Protein AF-W9T458-F1 (afdb_monomer)

pLDDT: mean 82.18, std 17.06, range [30.73, 96.44]

Radius of gyration: 16.03 Å; Cα contacts (8 Å, |Δi|>4): 226; chains: 1; bounding box: 47×37×35 Å

Nearest PDB structures (foldseek):
  3ig2-assembly2_D  TM=2.953E-01  e=2.448E+00  Bacteroides fragilis

Solvent-accessible surface area (backbone atoms only — not comparable to full-atom values): 8098 Å² total; per-residue (Å²): 132,57,70,65,61,50,48,52,53,62,70,66,56,74,60,49,71,66,36,63,77,40,82,48,81,82,14,37,38,29,28,26,44,33,64,46,98,87,65,48,54,29,37,40,39,39,33,38,43,31,50,46,70,46,92,94,34,76,89,44,44,54,43,61,60,56,51,49,54,48,51,56,48,37,49,75,72,71,42,86,64,67,53,79,74,48,74,46,72,50,71,57,96,88,36,44,38,33,40,37,31,24,45,51,66,79,97,62,66,53,54,67,61,38,56,76,66,56,51,68,81,72,50,55,106,79,56,79,74,56,88,67,82,78,72,83,132

Sequence (137 aa):
MSREKELERWLAVPGEWVEPPNERRGGLSGVQRIYGHDGQLLYRKQQTGHVYRSLSRPLGYPTVMREQDALMHCRRLGVPVPALVFAGCRKREGVWQAVLLTEGLEGFESLEDCYRRKAEQCWGRYCICRLFAKSAG

Foldseek 3Di:
DDLVVVVVVVVPFDFDWLFPFDDDPNWTWGWTFGADPVRFTKIKIKIKQAWDDDPVRNVTDHVVVVVVVVQVVCVVVVNDDFDWPDWDWDQDPNMIIIITMGGDCVVADDPVVCVVVVVVVVDDPRDPRYDDDDRDD

Structure (mmCIF, N/CA/C/O backbone):
data_AF-W9T458-F1
#
_entry.id   AF-W9T458-F1
#
loop_
_atom_site.group_PDB
_atom_site.id
_atom_site.type_symbol
_atom_site.label_atom_id
_atom_site.label_alt_id
_atom_site.label_comp_id
_atom_site.label_asym_id
_atom_site.label_entity_id
_atom_site.label_seq_id
_atom_site.pdbx_PDB_ins_code
_atom_site.Cartn_x
_atom_site.Cartn_y
_atom_site.Cartn_z
_atom_site.occupancy
_atom_site.B_iso_or_equiv
_atom_site.auth_seq_id
_atom_site.auth_comp_id
_atom_site.auth_asym_id
_atom_site.auth_atom_id
_atom_site.pdbx_PDB_model_num
ATOM 1 N N . MET A 1 1 ? -21.674 1.476 -4.938 1.00 61.31 1 MET A N 1
ATOM 2 C CA . MET A 1 1 ? -21.210 1.171 -3.560 1.00 61.31 1 MET A CA 1
ATOM 3 C C . MET A 1 1 ? -20.385 2.343 -3.047 1.00 61.31 1 MET A C 1
ATOM 5 O O . MET A 1 1 ? -19.792 3.022 -3.872 1.00 61.31 1 MET A O 1
ATOM 9 N N . SER A 1 2 ? -20.350 2.622 -1.738 1.00 89.44 2 SER A N 1
ATOM 10 C CA . SER A 1 2 ? -19.468 3.677 -1.215 1.00 89.44 2 SER A CA 1
ATOM 11 C C . SER A 1 2 ? -18.006 3.216 -1.230 1.00 89.44 2 SER A C 1
ATOM 13 O O . SER A 1 2 ? -17.723 2.036 -1.021 1.00 89.44 2 SER A O 1
ATOM 15 N N . ARG A 1 3 ? -17.078 4.159 -1.429 1.00 89.06 3 ARG A N 1
ATOM 16 C CA . ARG A 1 3 ? -15.626 3.903 -1.435 1.00 89.06 3 ARG A CA 1
ATOM 17 C C . ARG A 1 3 ? -15.130 3.268 -0.130 1.00 89.06 3 ARG A C 1
ATOM 19 O O . ARG A 1 3 ? -14.174 2.503 -0.126 1.00 89.06 3 ARG A O 1
ATOM 26 N N . GLU A 1 4 ? -15.810 3.558 0.976 1.00 89.56 4 GLU A N 1
ATOM 27 C CA . GLU 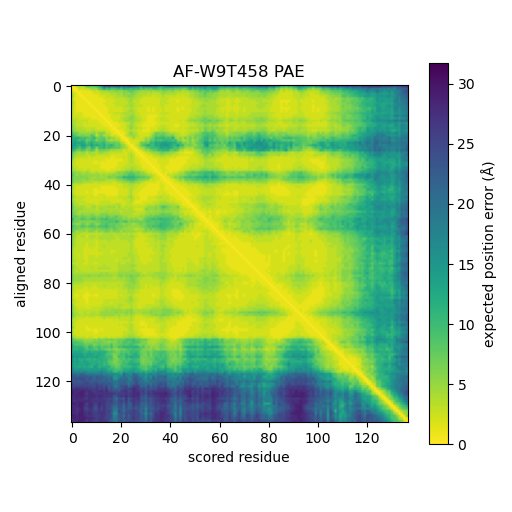A 1 4 ? -15.527 2.968 2.283 1.00 89.56 4 GLU A CA 1
ATOM 28 C C . GLU A 1 4 ? -15.925 1.487 2.373 1.00 89.56 4 GLU A C 1
ATOM 30 O O . GLU A 1 4 ? -15.142 0.687 2.881 1.00 89.56 4 GLU A O 1
ATOM 35 N N . LYS A 1 5 ? -17.086 1.103 1.818 1.00 92.56 5 LYS A N 1
ATOM 36 C CA . LYS A 1 5 ? -17.501 -0.309 1.723 1.00 92.56 5 LYS A CA 1
ATOM 37 C C . LYS A 1 5 ? -16.562 -1.109 0.822 1.00 92.56 5 LYS A C 1
ATOM 39 O O . LYS A 1 5 ? -16.305 -2.278 1.078 1.00 92.56 5 LYS A O 1
ATOM 44 N N . GLU A 1 6 ? -16.057 -0.492 -0.240 1.00 93.75 6 GLU A N 1
ATOM 45 C CA . GLU A 1 6 ? -15.074 -1.120 -1.123 1.00 93.75 6 GLU A CA 1
ATOM 46 C C . GLU A 1 6 ? -13.719 -1.313 -0.427 1.00 93.75 6 GLU A C 1
ATOM 48 O O . GLU A 1 6 ? -13.159 -2.404 -0.474 1.00 93.75 6 GLU A O 1
ATOM 53 N N . LEU A 1 7 ? -13.239 -0.303 0.308 1.00 94.94 7 LEU A N 1
ATOM 54 C CA . LEU A 1 7 ? -12.045 -0.423 1.149 1.00 94.94 7 LEU A CA 1
ATOM 55 C C . LEU A 1 7 ? -12.185 -1.545 2.184 1.00 94.94 7 LEU A C 1
ATOM 57 O O . LEU A 1 7 ? -11.241 -2.299 2.405 1.00 94.94 7 LEU A O 1
ATOM 61 N N . GLU A 1 8 ? -13.354 -1.661 2.814 1.00 94.62 8 GLU A N 1
ATOM 62 C CA . GLU A 1 8 ? -13.633 -2.728 3.774 1.00 94.62 8 GLU A CA 1
ATOM 63 C C . GLU A 1 8 ? -13.546 -4.113 3.136 1.00 94.62 8 GLU A C 1
ATOM 65 O O . GLU A 1 8 ? -12.869 -4.988 3.673 1.00 94.62 8 GLU A O 1
ATOM 70 N N . ARG A 1 9 ? -14.161 -4.291 1.960 1.00 94.69 9 ARG A N 1
ATOM 71 C CA . ARG A 1 9 ? -14.065 -5.540 1.196 1.00 94.69 9 ARG A CA 1
ATOM 72 C C . ARG A 1 9 ? -12.620 -5.877 0.872 1.00 94.69 9 ARG A C 1
ATOM 74 O O . ARG A 1 9 ? -12.198 -6.998 1.127 1.00 94.69 9 ARG A O 1
ATOM 81 N N . TRP A 1 10 ? -11.851 -4.907 0.380 1.00 95.19 10 TRP A N 1
ATOM 82 C CA . TRP A 1 10 ? -10.451 -5.132 0.041 1.00 95.19 10 TRP A CA 1
ATOM 83 C C . TRP A 1 10 ? -9.589 -5.486 1.242 1.00 95.19 10 TRP A C 1
ATOM 85 O O . TRP A 1 10 ? -8.680 -6.288 1.078 1.00 95.19 10 TRP A O 1
ATOM 95 N N . LEU A 1 11 ? -9.857 -4.936 2.429 1.00 93.94 11 LEU A N 1
ATOM 96 C CA . LEU A 1 11 ? -9.167 -5.323 3.665 1.00 93.94 11 LEU A CA 1
ATOM 97 C C . LEU A 1 11 ? -9.531 -6.738 4.135 1.00 93.94 11 LEU A C 1
ATOM 99 O O . LEU A 1 11 ? -8.706 -7.384 4.773 1.00 93.94 11 LEU A O 1
ATOM 103 N N . ALA A 1 12 ? -10.740 -7.211 3.828 1.00 94.69 12 ALA A N 1
ATOM 104 C CA . ALA A 1 12 ? -11.219 -8.530 4.233 1.00 94.69 12 ALA A CA 1
ATOM 105 C C . ALA A 1 12 ? -10.691 -9.679 3.354 1.00 94.69 12 ALA A C 1
ATOM 107 O O . ALA A 1 12 ? -10.752 -10.833 3.773 1.00 94.69 12 ALA A O 1
ATOM 108 N N . VAL A 1 13 ? -10.170 -9.390 2.154 1.00 94.81 13 VAL A N 1
ATOM 109 C CA . VAL A 1 13 ? -9.583 -10.419 1.279 1.00 94.81 13 VAL A CA 1
ATOM 110 C C . VAL A 1 13 ? -8.364 -11.051 1.974 1.00 94.81 13 VAL A C 1
ATOM 112 O O . VAL A 1 13 ? -7.464 -10.316 2.390 1.00 94.81 13 VAL A O 1
ATOM 115 N N . PRO A 1 14 ? -8.295 -12.383 2.131 1.00 94.06 14 PRO A N 1
ATOM 116 C CA . PRO A 1 14 ? -7.119 -13.031 2.699 1.00 94.06 14 PRO A CA 1
ATOM 117 C C . PRO A 1 14 ? -5.923 -12.921 1.748 1.00 94.06 14 PRO A C 1
ATOM 119 O O . PRO A 1 14 ? -6.075 -12.864 0.528 1.00 94.06 14 PRO A O 1
ATOM 122 N N . GLY A 1 15 ? -4.721 -12.901 2.315 1.00 94.31 15 GLY A N 1
ATOM 123 C CA . GLY A 1 15 ? -3.491 -12.712 1.562 1.00 94.31 15 GLY A CA 1
ATOM 124 C C . GLY A 1 15 ? -2.276 -13.280 2.262 1.00 94.31 15 GLY A C 1
ATOM 125 O O . GLY A 1 15 ? -2.264 -13.449 3.482 1.00 94.31 15 GLY A O 1
ATOM 126 N N . GLU A 1 16 ? -1.240 -13.527 1.475 1.00 94.56 16 GLU A N 1
ATOM 127 C CA . GLU A 1 16 ? 0.074 -13.926 1.960 1.00 94.56 16 GLU A CA 1
ATOM 128 C C . GLU A 1 16 ? 0.941 -12.690 2.176 1.00 94.56 16 GLU A C 1
ATOM 130 O O . GLU A 1 16 ? 1.006 -11.807 1.320 1.00 94.56 16 GLU A O 1
ATOM 135 N N . TRP A 1 17 ? 1.617 -12.609 3.318 1.00 91.44 17 TRP A N 1
ATOM 136 C CA . TRP A 1 17 ? 2.535 -11.511 3.597 1.00 91.44 17 TRP A CA 1
ATOM 137 C C . TRP A 1 17 ? 3.806 -11.649 2.762 1.00 91.44 17 TRP A C 1
ATOM 139 O O . TRP A 1 17 ? 4.572 -12.585 2.951 1.00 91.44 17 TRP A O 1
ATOM 149 N N . VAL A 1 18 ? 4.043 -10.679 1.880 1.00 90.25 18 VAL A N 1
ATOM 150 C CA . VAL A 1 18 ? 5.320 -10.529 1.157 1.00 90.25 18 VAL A CA 1
ATOM 151 C C . VAL A 1 18 ? 6.221 -9.494 1.829 1.00 90.25 18 VAL A C 1
ATOM 153 O O . VAL A 1 18 ? 7.443 -9.596 1.774 1.00 90.25 18 VAL A O 1
ATOM 156 N N . GLU A 1 19 ? 5.606 -8.528 2.516 1.00 86.25 19 GLU A N 1
ATOM 157 C CA . GLU A 1 19 ? 6.248 -7.639 3.479 1.00 86.25 19 GLU A CA 1
ATOM 158 C C . GLU A 1 19 ? 5.377 -7.650 4.747 1.00 86.25 19 GLU A C 1
ATOM 160 O O . GLU A 1 19 ? 4.264 -7.107 4.719 1.00 86.25 19 GLU A O 1
ATOM 165 N N . PRO A 1 20 ? 5.810 -8.300 5.843 1.00 83.62 20 PRO A N 1
ATOM 166 C CA . PRO A 1 20 ? 5.005 -8.399 7.056 1.00 83.62 20 PRO A CA 1
ATOM 167 C C . PRO A 1 20 ? 4.726 -7.012 7.657 1.00 83.62 20 PRO A C 1
ATOM 169 O O . PRO A 1 20 ? 5.488 -6.071 7.409 1.00 83.62 20 PRO A O 1
ATOM 172 N N . PRO A 1 21 ? 3.658 -6.858 8.466 1.00 86.19 21 PRO A N 1
ATOM 173 C CA . PRO A 1 21 ? 3.365 -5.604 9.141 1.00 86.19 21 PRO A CA 1
ATOM 174 C C . PRO A 1 21 ? 4.567 -5.134 9.952 1.00 86.19 21 PRO A C 1
ATOM 176 O O . PRO A 1 21 ? 4.988 -5.785 10.904 1.00 86.19 21 PRO A O 1
ATOM 179 N N . ASN A 1 22 ? 5.103 -3.988 9.567 1.00 84.31 22 ASN A N 1
ATOM 180 C CA . ASN A 1 22 ? 6.207 -3.343 10.239 1.00 84.31 22 ASN A CA 1
ATOM 181 C C . ASN A 1 22 ? 5.698 -2.097 10.955 1.00 84.31 22 ASN A C 1
ATOM 183 O O . ASN A 1 22 ? 4.971 -1.285 10.367 1.00 84.31 22 ASN A O 1
ATOM 187 N N . GLU A 1 23 ? 6.085 -1.943 12.216 1.00 82.50 23 GLU A N 1
ATOM 188 C CA . GLU A 1 23 ? 5.757 -0.761 12.995 1.00 82.50 23 GLU A CA 1
ATOM 189 C C . GLU A 1 23 ? 6.792 0.329 12.730 1.00 82.50 23 GLU A C 1
ATOM 191 O O . GLU A 1 23 ? 7.968 0.225 13.082 1.00 82.50 23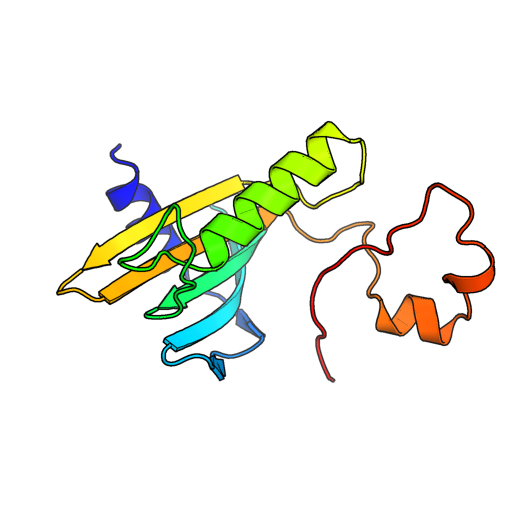 GLU A O 1
ATOM 196 N N . ARG A 1 24 ? 6.362 1.395 12.058 1.00 72.62 24 ARG A N 1
ATOM 197 C CA . ARG A 1 24 ? 7.201 2.556 11.751 1.00 72.62 24 ARG A CA 1
ATOM 198 C C . ARG A 1 24 ? 6.357 3.817 11.821 1.00 72.62 24 ARG A C 1
ATOM 200 O O . ARG A 1 24 ? 5.167 3.798 11.537 1.00 72.62 24 ARG A O 1
ATOM 207 N N . ARG A 1 25 ? 6.971 4.946 12.190 1.00 67.50 25 ARG A N 1
ATOM 208 C CA . ARG A 1 25 ? 6.301 6.266 12.224 1.00 67.50 25 ARG A CA 1
ATOM 209 C C . ARG A 1 25 ? 4.985 6.287 13.034 1.00 67.50 25 ARG A C 1
ATOM 211 O O . ARG A 1 25 ? 4.085 7.055 12.707 1.00 67.50 25 ARG A O 1
ATOM 218 N N . GLY A 1 26 ? 4.875 5.451 14.072 1.00 74.19 26 GLY A N 1
ATOM 219 C CA . GLY A 1 26 ? 3.695 5.364 14.943 1.00 74.19 26 GLY A CA 1
ATOM 220 C C . GLY A 1 26 ? 2.497 4.616 14.344 1.00 74.19 26 GLY A C 1
ATOM 221 O O . GLY A 1 26 ? 1.375 4.805 14.806 1.00 74.19 26 GLY A O 1
ATOM 222 N N . GLY A 1 27 ? 2.708 3.800 13.307 1.00 85.25 27 GLY A N 1
ATOM 223 C CA . GLY A 1 27 ? 1.665 2.965 12.720 1.00 85.25 27 GLY A CA 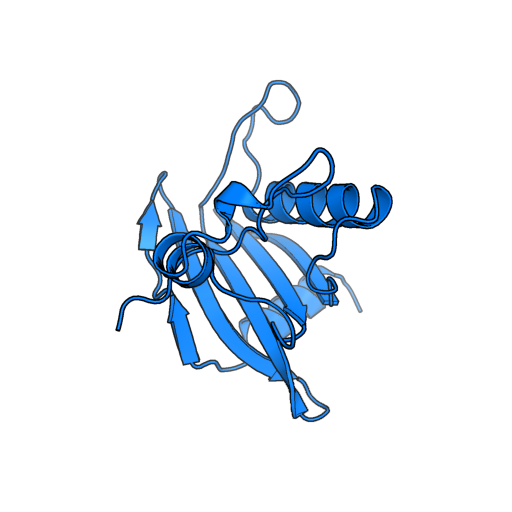1
ATOM 224 C C . GLY A 1 27 ? 2.207 1.692 12.078 1.00 85.25 27 GLY A C 1
ATOM 225 O O . GLY A 1 27 ? 3.413 1.497 11.946 1.00 85.25 27 GLY A O 1
ATOM 226 N N . LEU A 1 28 ? 1.288 0.837 11.645 1.00 89.88 28 LEU A N 1
ATOM 227 C CA . LEU A 1 28 ? 1.578 -0.415 10.957 1.00 89.88 28 LEU A CA 1
ATOM 228 C C . LEU A 1 28 ? 1.513 -0.205 9.446 1.00 89.88 28 LEU A C 1
ATOM 230 O O . LEU A 1 28 ? 0.580 0.427 8.942 1.00 89.88 28 LEU A O 1
ATOM 234 N N . SER A 1 29 ? 2.475 -0.770 8.723 1.00 90.62 29 SER A N 1
ATOM 235 C CA . SER A 1 29 ? 2.477 -0.858 7.262 1.00 90.62 29 SER A CA 1
ATOM 236 C C . SER A 1 29 ? 2.933 -2.246 6.842 1.00 90.62 29 SER A C 1
ATOM 238 O O . SER A 1 29 ? 3.930 -2.730 7.357 1.00 90.62 29 SER A O 1
ATOM 240 N N . GLY A 1 30 ? 2.253 -2.862 5.882 1.00 91.44 30 GLY A N 1
ATOM 241 C CA . GLY A 1 30 ? 2.688 -4.130 5.297 1.00 91.44 30 GLY A CA 1
ATOM 242 C C . GLY A 1 30 ? 2.098 -4.336 3.909 1.00 91.44 30 GLY A C 1
ATOM 243 O O . GLY A 1 30 ? 1.197 -3.596 3.495 1.00 91.44 30 GLY A O 1
ATOM 244 N N . VAL A 1 31 ? 2.606 -5.339 3.200 1.00 94.00 31 VAL A N 1
ATOM 245 C CA . VAL A 1 31 ? 2.171 -5.700 1.849 1.00 94.00 31 VAL A CA 1
ATOM 246 C C . VAL A 1 31 ? 1.778 -7.169 1.818 1.00 94.00 31 VAL A C 1
ATOM 248 O O . VAL A 1 31 ? 2.551 -8.049 2.205 1.00 94.00 31 VAL A O 1
ATOM 251 N N . GLN A 1 32 ? 0.573 -7.426 1.319 1.00 94.50 32 GLN A N 1
ATOM 252 C CA . GLN A 1 32 ? 0.098 -8.768 1.032 1.00 94.50 32 GLN A CA 1
ATOM 253 C C . GLN A 1 32 ? -0.032 -9.010 -0.464 1.00 94.50 32 GLN A C 1
ATOM 255 O O . GLN A 1 32 ? -0.469 -8.138 -1.215 1.00 94.50 32 GLN A O 1
ATOM 260 N N . ARG A 1 33 ? 0.288 -10.234 -0.865 1.00 94.94 33 ARG A N 1
ATOM 261 C CA . ARG A 1 33 ? -0.121 -10.824 -2.129 1.00 94.94 33 ARG A CA 1
ATOM 262 C C . ARG A 1 33 ? -1.531 -11.385 -1.967 1.00 94.94 33 ARG A C 1
ATOM 264 O O . ARG A 1 33 ? -1.758 -12.224 -1.095 1.00 94.94 33 ARG A O 1
ATOM 271 N N . ILE A 1 34 ? -2.465 -10.920 -2.790 1.00 95.75 34 ILE A N 1
ATOM 272 C CA . ILE A 1 34 ? -3.860 -11.379 -2.802 1.00 95.75 34 ILE A CA 1
ATOM 273 C C . ILE A 1 34 ? -4.274 -11.765 -4.222 1.00 95.75 34 ILE A C 1
ATOM 275 O O . ILE A 1 34 ? -3.627 -11.369 -5.193 1.00 95.75 34 ILE A O 1
ATOM 279 N N . TYR A 1 35 ? -5.381 -12.493 -4.332 1.00 94.56 35 TYR A N 1
ATOM 280 C CA . TYR A 1 35 ? -6.026 -12.782 -5.609 1.00 94.56 35 TYR A CA 1
ATOM 281 C C . TYR A 1 35 ? -7.379 -12.071 -5.679 1.00 94.56 35 TYR A C 1
ATOM 283 O O . TYR A 1 35 ? -8.163 -12.118 -4.727 1.00 94.56 35 TYR A O 1
ATOM 291 N N . GLY A 1 36 ? -7.625 -11.376 -6.789 1.00 88.94 36 GLY A N 1
ATOM 292 C CA . GLY A 1 36 ? -8.910 -10.766 -7.114 1.00 88.94 36 GLY A CA 1
ATOM 293 C C . GLY A 1 36 ? -9.998 -11.811 -7.374 1.00 88.94 36 GLY A C 1
ATOM 294 O O . GLY A 1 36 ? -9.735 -13.011 -7.455 1.00 88.94 36 GLY A O 1
ATOM 295 N N . HIS A 1 37 ? -11.244 -11.355 -7.522 1.00 82.88 37 HIS A N 1
ATOM 296 C CA . HIS A 1 37 ? -12.390 -12.240 -7.779 1.00 82.88 37 HIS A CA 1
ATOM 297 C C . HIS A 1 37 ? -12.285 -13.027 -9.096 1.00 82.88 37 HIS A C 1
ATOM 299 O O . HIS A 1 37 ? -12.874 -14.095 -9.218 1.00 82.88 37 HIS A O 1
ATOM 305 N N . ASP A 1 38 ? -11.547 -12.499 -10.064 1.00 87.12 38 ASP A N 1
ATOM 306 C CA . ASP A 1 38 ? -11.253 -13.078 -11.375 1.00 87.12 38 ASP A CA 1
ATOM 307 C C . ASP A 1 38 ? -9.949 -13.899 -11.398 1.00 87.12 38 ASP A C 1
ATOM 309 O O . ASP A 1 38 ? -9.531 -14.368 -12.454 1.00 87.12 38 ASP A O 1
ATOM 313 N N . GLY A 1 39 ? -9.295 -14.081 -10.246 1.00 88.12 39 GLY A N 1
ATOM 314 C CA . GLY A 1 39 ? -8.001 -14.755 -10.145 1.00 88.12 39 GLY A CA 1
ATOM 315 C C . GLY A 1 39 ? -6.803 -13.863 -10.483 1.00 88.12 39 GLY A C 1
ATOM 316 O O . GLY A 1 39 ? -5.675 -14.355 -10.496 1.00 88.12 39 GLY A O 1
ATOM 317 N N . GLN A 1 40 ? -7.007 -12.561 -10.713 1.00 91.88 40 GLN A N 1
ATOM 318 C CA . GLN A 1 40 ? -5.915 -11.616 -10.933 1.00 91.88 40 GLN A CA 1
ATOM 319 C C . GLN A 1 40 ? -4.981 -11.555 -9.716 1.00 91.88 40 GLN A C 1
ATOM 321 O O . GLN A 1 40 ? -5.426 -11.366 -8.583 1.00 91.88 40 GLN A O 1
ATOM 326 N N . LEU A 1 41 ? -3.671 -11.646 -9.954 1.00 93.81 41 LEU A N 1
ATOM 327 C CA . LEU A 1 41 ? -2.654 -11.405 -8.934 1.00 93.81 41 LEU A CA 1
ATOM 328 C C . LEU A 1 41 ? -2.568 -9.908 -8.605 1.00 93.81 41 LEU A C 1
ATOM 330 O O . LEU A 1 41 ? -2.288 -9.093 -9.486 1.00 93.81 41 LEU A O 1
ATOM 334 N N . LEU A 1 42 ? -2.741 -9.562 -7.328 1.00 95.38 42 LEU A N 1
ATOM 335 C CA . LEU A 1 42 ? -2.685 -8.189 -6.829 1.00 95.38 42 LEU A CA 1
ATOM 336 C C . LEU A 1 42 ? -1.739 -8.058 -5.632 1.00 95.38 42 LEU A C 1
ATOM 338 O O . LEU A 1 42 ? -1.611 -8.963 -4.802 1.00 95.38 42 LEU A O 1
ATOM 342 N N . TYR A 1 43 ? -1.146 -6.875 -5.494 1.00 95.25 43 TYR A N 1
ATOM 343 C CA . TYR A 1 43 ? -0.411 -6.476 -4.298 1.00 95.25 43 TYR A CA 1
ATOM 344 C C . TYR A 1 43 ? -1.219 -5.445 -3.518 1.00 95.25 43 TYR A C 1
ATOM 346 O O . TYR A 1 43 ? -1.500 -4.353 -4.011 1.00 95.25 43 TYR A O 1
ATOM 354 N N . ARG A 1 44 ? -1.579 -5.788 -2.279 1.00 95.75 44 ARG A N 1
ATOM 355 C CA . ARG A 1 44 ? -2.275 -4.906 -1.342 1.00 95.75 44 ARG A CA 1
ATOM 356 C C . ARG A 1 44 ? -1.296 -4.381 -0.309 1.00 95.75 44 ARG A C 1
ATOM 358 O O . ARG A 1 44 ? -0.951 -5.079 0.644 1.00 95.75 44 ARG A O 1
ATOM 365 N N . LYS A 1 45 ? -0.918 -3.114 -0.439 1.00 95.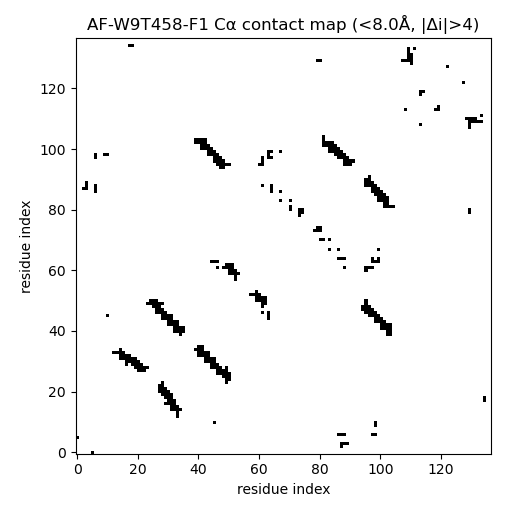25 45 LYS A N 1
ATOM 366 C CA . LYS A 1 45 ? -0.262 -2.380 0.641 1.00 95.25 45 LYS A CA 1
ATOM 367 C C . LYS A 1 45 ? -1.317 -1.808 1.573 1.00 95.25 45 LYS A C 1
ATOM 369 O O . LYS A 1 45 ? -2.197 -1.069 1.136 1.00 95.25 45 LYS A O 1
ATOM 374 N N . GLN A 1 46 ? -1.230 -2.142 2.853 1.00 94.31 46 GLN A N 1
ATOM 375 C CA . GLN A 1 46 ? -2.182 -1.706 3.871 1.00 94.31 46 GLN A CA 1
ATOM 376 C C . GLN A 1 46 ? -1.474 -0.998 5.019 1.00 94.31 46 GLN A C 1
ATOM 378 O O . GLN A 1 46 ? -0.386 -1.393 5.439 1.00 94.31 46 GLN A O 1
ATOM 383 N N . GLN A 1 47 ? -2.109 0.054 5.528 1.00 94.12 47 GLN A N 1
ATOM 384 C CA . GLN A 1 47 ? -1.579 0.891 6.595 1.00 94.12 47 GLN A CA 1
ATOM 385 C C . GLN A 1 47 ? -2.640 1.189 7.650 1.00 94.12 47 GLN A C 1
ATOM 387 O O . GLN A 1 47 ? -3.787 1.483 7.313 1.00 94.12 47 GLN A O 1
ATOM 392 N N . THR A 1 48 ? -2.239 1.166 8.922 1.00 94.00 48 THR A N 1
ATOM 393 C CA . THR A 1 48 ? -3.056 1.610 10.063 1.00 94.00 48 THR A CA 1
ATOM 394 C C . THR A 1 48 ? -2.243 2.571 10.920 1.00 94.00 48 THR A C 1
ATOM 396 O O . THR A 1 48 ? -1.115 2.261 11.284 1.00 94.00 48 THR A O 1
ATOM 399 N N . GLY A 1 49 ? -2.766 3.766 11.198 1.00 91.62 49 GLY A N 1
ATOM 400 C CA . GLY A 1 49 ? -2.076 4.801 11.984 1.00 91.62 49 GLY A CA 1
ATOM 401 C C . GLY A 1 49 ? -0.863 5.450 11.296 1.00 91.62 49 GLY A C 1
ATOM 402 O O . GLY A 1 49 ? -0.338 6.442 11.790 1.00 91.62 49 GLY A O 1
ATOM 403 N N . HIS A 1 50 ? -0.438 4.952 10.130 1.00 87.94 50 HIS A N 1
ATOM 404 C CA . HIS A 1 50 ? 0.780 5.394 9.450 1.00 87.94 50 HIS A CA 1
ATOM 405 C C . HIS A 1 50 ? 0.563 6.688 8.640 1.00 87.94 50 HIS A C 1
ATOM 407 O O . HIS A 1 50 ? 0.178 6.673 7.462 1.00 87.94 50 HIS A O 1
ATOM 413 N N . VAL A 1 51 ? 0.823 7.835 9.272 1.00 90.25 51 VAL A N 1
ATOM 414 C CA . VAL A 1 51 ? 0.543 9.168 8.714 1.00 90.25 51 VAL A CA 1
ATOM 415 C C . VAL A 1 51 ? 1.800 9.968 8.374 1.00 90.25 51 VAL A C 1
ATOM 417 O O . VAL A 1 51 ? 2.846 9.830 9.002 1.00 90.25 51 VAL A O 1
ATOM 420 N N . TYR A 1 52 ? 1.677 10.869 7.402 1.0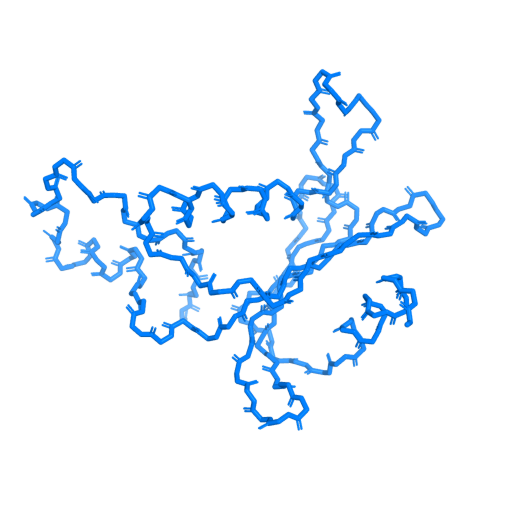0 87.00 52 TYR A N 1
ATOM 421 C CA . TYR A 1 52 ? 2.623 11.960 7.174 1.00 87.00 52 TYR A CA 1
ATOM 422 C C . TYR A 1 52 ? 1.943 13.303 7.450 1.00 87.00 52 TYR A C 1
ATOM 424 O O . TYR A 1 52 ? 0.719 13.410 7.361 1.00 87.00 52 TYR A O 1
ATOM 432 N N . ARG A 1 53 ? 2.733 14.337 7.756 1.00 88.56 53 ARG A N 1
ATOM 433 C CA . ARG A 1 53 ? 2.259 15.721 7.900 1.00 88.56 53 ARG A CA 1
ATOM 434 C C . ARG A 1 53 ? 2.910 16.606 6.842 1.00 88.56 53 ARG A C 1
ATOM 436 O O . ARG A 1 53 ? 4.065 16.400 6.474 1.00 88.56 53 ARG A O 1
ATOM 443 N N . SER A 1 54 ? 2.158 17.575 6.345 1.00 86.56 54 SER A N 1
ATOM 444 C CA . SER A 1 54 ? 2.624 18.630 5.439 1.00 86.56 54 SER A CA 1
ATOM 445 C C . SER A 1 54 ? 1.851 19.911 5.734 1.00 86.56 54 SER A C 1
ATOM 447 O O . SER A 1 54 ? 0.821 19.857 6.405 1.00 86.56 54 SER A O 1
ATOM 449 N N . LEU A 1 55 ? 2.292 21.054 5.202 1.00 89.50 55 LEU A N 1
ATOM 450 C CA . LEU A 1 55 ? 1.565 22.324 5.357 1.00 89.50 55 LEU A CA 1
ATOM 451 C C . LEU A 1 55 ? 0.110 22.225 4.869 1.00 89.50 55 LEU A C 1
ATOM 453 O O . LEU A 1 55 ? -0.798 22.735 5.510 1.00 89.50 55 LEU A O 1
ATOM 457 N N . SER A 1 56 ? -0.124 21.486 3.781 1.00 88.44 56 SER A N 1
ATOM 458 C CA . SER A 1 56 ? -1.465 21.207 3.252 1.00 88.44 56 SER A CA 1
ATOM 459 C C . SER A 1 56 ? -2.264 20.168 4.050 1.00 88.44 56 SER A C 1
ATOM 461 O O . SER A 1 56 ? -3.465 20.026 3.830 1.00 88.44 56 SER A O 1
ATOM 463 N N . ARG A 1 57 ? -1.623 19.409 4.949 1.00 86.19 57 ARG A N 1
ATOM 464 C CA . ARG A 1 57 ? -2.249 18.359 5.771 1.00 86.19 57 ARG A CA 1
ATOM 465 C C . ARG A 1 57 ? -1.713 18.395 7.213 1.00 86.19 57 ARG A C 1
ATOM 467 O O . ARG A 1 57 ? -1.038 17.452 7.644 1.00 86.19 57 ARG A O 1
ATOM 474 N N . PRO A 1 58 ? -2.008 19.463 7.976 1.00 87.69 58 PRO A N 1
ATOM 475 C CA . PRO A 1 58 ? -1.447 19.660 9.315 1.00 87.69 58 PRO A CA 1
ATOM 476 C C . PRO A 1 58 ? -1.935 18.608 10.323 1.00 87.69 58 PRO A C 1
ATOM 478 O O . PRO A 1 58 ? -1.187 18.203 11.209 1.00 87.69 58 PRO A O 1
ATOM 481 N N . LEU A 1 59 ? -3.155 18.089 10.135 1.00 87.69 59 LEU A N 1
ATOM 482 C CA . LEU A 1 59 ? -3.749 17.025 10.959 1.00 87.69 59 LEU A CA 1
ATOM 483 C C . LEU A 1 59 ? -3.290 15.607 10.572 1.00 87.69 59 LEU A C 1
ATOM 485 O O . LEU A 1 59 ? -3.757 14.621 11.143 1.00 87.69 59 LEU A O 1
ATOM 489 N N . GLY A 1 60 ? -2.371 15.500 9.612 1.00 89.81 60 GLY A N 1
ATOM 490 C CA . GLY A 1 60 ? -1.841 14.240 9.117 1.00 89.81 60 GLY A CA 1
ATOM 491 C C . GLY A 1 60 ? -2.768 13.505 8.147 1.00 89.81 60 GLY A C 1
ATOM 492 O O . GLY A 1 60 ? -3.991 13.650 8.165 1.00 89.81 60 GLY A O 1
ATOM 493 N N . TYR A 1 61 ? -2.164 12.701 7.279 1.00 91.19 61 TYR A N 1
ATOM 494 C CA . TYR A 1 61 ? -2.870 11.910 6.272 1.00 91.19 61 TYR A CA 1
ATOM 495 C C . TYR A 1 61 ? -2.113 10.615 5.971 1.00 91.19 61 TYR A C 1
ATOM 497 O O . TYR A 1 61 ? -0.896 10.582 6.179 1.00 91.19 61 TYR A O 1
ATOM 505 N N . PRO A 1 62 ? -2.776 9.541 5.505 1.00 91.38 62 PRO A N 1
ATOM 506 C CA . PRO A 1 62 ? -2.113 8.260 5.303 1.00 91.38 62 PRO A CA 1
ATOM 507 C C . PRO A 1 62 ? -0.995 8.354 4.267 1.00 91.38 62 PRO A C 1
ATOM 509 O O . PRO A 1 62 ? -1.165 8.947 3.200 1.00 91.38 62 PRO A O 1
ATOM 512 N N . THR A 1 63 ? 0.145 7.733 4.567 1.00 88.31 63 THR A N 1
ATOM 513 C CA . THR A 1 63 ? 1.316 7.763 3.670 1.00 88.31 63 THR A CA 1
ATOM 514 C C . THR A 1 63 ? 1.032 7.049 2.350 1.00 88.31 63 THR A C 1
ATOM 516 O O . THR A 1 63 ? 1.424 7.545 1.299 1.00 88.31 63 THR A O 1
ATOM 519 N N . VAL A 1 64 ? 0.247 5.971 2.385 1.00 90.31 64 VAL A N 1
ATOM 520 C CA . VAL A 1 64 ? -0.265 5.264 1.201 1.00 90.31 64 VAL A CA 1
ATOM 521 C C . VAL A 1 64 ? -0.923 6.196 0.173 1.00 90.31 64 VAL A C 1
ATOM 523 O O . VAL A 1 64 ? -0.751 5.999 -1.026 1.00 90.31 64 VAL A O 1
ATOM 526 N N . MET A 1 65 ? -1.614 7.257 0.595 1.00 92.69 65 MET A N 1
ATOM 527 C CA . MET A 1 65 ? -2.246 8.178 -0.357 1.00 92.69 65 MET A CA 1
ATOM 528 C C . MET A 1 65 ? -1.222 9.050 -1.093 1.00 92.69 65 MET A C 1
ATOM 530 O O . MET A 1 65 ? -1.422 9.407 -2.248 1.00 92.69 65 MET A O 1
ATOM 534 N N . ARG A 1 66 ? -0.083 9.345 -0.460 1.00 90.25 66 ARG A N 1
ATOM 535 C CA . ARG A 1 66 ? 1.041 10.001 -1.138 1.00 90.25 66 ARG A CA 1
ATOM 536 C C . ARG A 1 66 ? 1.712 9.058 -2.141 1.00 90.25 66 ARG A C 1
ATOM 538 O O . ARG A 1 66 ? 2.176 9.512 -3.183 1.00 90.25 66 ARG A O 1
ATOM 545 N N . GLU A 1 67 ? 1.767 7.762 -1.840 1.00 90.69 67 GLU A N 1
ATOM 546 C CA . GLU A 1 67 ? 2.261 6.749 -2.783 1.00 90.69 67 GLU A CA 1
ATOM 547 C C . GLU A 1 67 ? 1.334 6.626 -3.998 1.00 90.69 67 GLU A C 1
ATOM 549 O O . GLU A 1 67 ? 1.817 6.584 -5.127 1.00 90.69 67 GLU A O 1
ATOM 554 N N . GLN A 1 68 ? 0.013 6.678 -3.793 1.00 93.56 68 GLN A N 1
ATOM 555 C CA . GLN A 1 68 ? -0.953 6.766 -4.889 1.00 93.56 68 GLN A CA 1
ATOM 556 C C . GLN A 1 68 ? -0.665 7.974 -5.796 1.00 93.56 68 GLN A C 1
ATOM 558 O O . GLN A 1 68 ? -0.577 7.821 -7.015 1.00 93.56 68 GLN A O 1
ATOM 563 N N . ASP A 1 69 ? -0.497 9.166 -5.214 1.00 91.69 69 ASP A N 1
ATOM 564 C CA . ASP A 1 69 ? -0.208 10.388 -5.973 1.00 91.69 69 ASP A CA 1
ATOM 565 C C . ASP A 1 69 ? 1.089 10.252 -6.789 1.00 91.69 69 ASP A C 1
ATOM 567 O O . ASP A 1 69 ? 1.138 10.663 -7.954 1.00 91.69 69 ASP A O 1
ATOM 571 N N . ALA A 1 70 ? 2.118 9.627 -6.206 1.00 89.94 70 ALA A N 1
ATOM 572 C CA . ALA A 1 70 ? 3.384 9.346 -6.876 1.00 89.94 70 ALA A CA 1
ATOM 573 C C . ALA A 1 70 ? 3.207 8.383 -8.061 1.00 89.94 70 ALA A C 1
ATOM 575 O O . ALA A 1 70 ? 3.668 8.696 -9.158 1.00 89.94 70 ALA A O 1
ATOM 576 N N . LEU A 1 71 ? 2.480 7.272 -7.889 1.00 89.31 71 LEU A N 1
ATOM 577 C CA . LEU A 1 71 ? 2.196 6.327 -8.978 1.00 89.31 71 LEU A CA 1
ATOM 578 C C . LEU A 1 71 ? 1.440 6.997 -10.125 1.00 89.31 71 LEU A C 1
ATOM 580 O O . LEU A 1 71 ? 1.813 6.858 -11.290 1.00 89.31 71 LEU A O 1
ATOM 584 N N . MET A 1 72 ? 0.416 7.788 -9.804 1.00 91.38 72 MET A N 1
ATOM 585 C CA . MET A 1 72 ? -0.353 8.523 -10.807 1.00 91.38 72 MET A CA 1
ATOM 586 C C . MET A 1 72 ? 0.509 9.550 -11.548 1.00 91.38 72 MET A C 1
ATOM 588 O O . MET A 1 72 ? 0.339 9.747 -12.751 1.00 91.38 72 MET A O 1
ATOM 592 N N . HIS A 1 73 ? 1.437 10.212 -10.854 1.00 89.06 73 HIS A N 1
ATOM 593 C CA . HIS A 1 73 ? 2.362 11.157 -11.473 1.00 89.06 73 HIS A CA 1
ATOM 594 C C . HIS A 1 73 ? 3.377 10.458 -12.385 1.00 89.06 73 HIS A C 1
ATOM 596 O O . HIS A 1 73 ? 3.523 10.870 -13.533 1.00 89.06 73 HIS A O 1
ATOM 602 N N . CYS A 1 74 ? 4.000 9.368 -11.932 1.00 86.12 74 CYS A N 1
ATOM 603 C CA . CYS A 1 74 ? 4.893 8.546 -12.750 1.00 86.12 74 CYS A CA 1
ATOM 604 C C . CYS A 1 74 ? 4.200 8.056 -14.028 1.00 86.12 74 CYS A C 1
ATOM 606 O O . CYS A 1 74 ? 4.738 8.238 -15.119 1.00 86.12 74 CYS A O 1
ATOM 608 N N . ARG A 1 75 ? 2.966 7.543 -13.914 1.00 86.44 75 ARG A N 1
ATOM 609 C CA . ARG A 1 75 ? 2.179 7.099 -15.072 1.00 86.44 75 ARG A CA 1
ATOM 610 C C . ARG A 1 75 ? 1.946 8.224 -16.084 1.00 86.44 75 ARG A C 1
ATOM 612 O O . ARG A 1 75 ? 2.082 7.997 -17.280 1.00 86.44 75 ARG A O 1
ATOM 619 N N . ARG A 1 76 ? 1.635 9.443 -15.622 1.00 88.50 76 ARG A N 1
ATOM 620 C CA . ARG A 1 76 ? 1.468 10.620 -16.501 1.00 88.50 76 ARG A CA 1
ATOM 621 C C . ARG A 1 76 ? 2.755 11.025 -17.219 1.00 88.50 76 ARG A C 1
ATOM 623 O O . ARG A 1 76 ? 2.679 11.560 -18.316 1.00 88.50 76 ARG A O 1
ATOM 630 N N . LEU A 1 77 ? 3.913 10.771 -16.614 1.00 88.50 77 LEU A N 1
ATOM 631 C CA . LEU A 1 77 ? 5.224 11.032 -17.211 1.00 88.50 77 LEU A CA 1
ATOM 632 C C . LEU A 1 77 ? 5.706 9.903 -18.138 1.00 88.50 77 LEU A C 1
ATOM 634 O O . LEU A 1 77 ? 6.834 9.957 -18.619 1.00 88.50 77 LEU A O 1
ATOM 638 N N . GLY A 1 78 ? 4.893 8.867 -18.371 1.00 81.94 78 GLY A N 1
ATOM 639 C CA . GLY A 1 78 ? 5.291 7.705 -19.168 1.00 81.94 78 GLY A CA 1
ATOM 640 C C . GLY A 1 78 ? 6.279 6.777 -18.456 1.00 81.94 78 GLY A C 1
ATOM 641 O O . GLY A 1 78 ? 6.840 5.886 -19.087 1.00 81.94 78 GLY A O 1
ATOM 642 N N . VAL A 1 79 ? 6.492 6.958 -17.147 1.00 82.81 79 VAL A N 1
ATOM 643 C CA . VAL A 1 79 ? 7.312 6.047 -16.344 1.00 82.81 79 VAL A CA 1
ATOM 644 C C . VAL A 1 79 ? 6.499 4.775 -16.082 1.00 82.81 79 VAL A C 1
ATOM 646 O O . VAL A 1 79 ? 5.406 4.873 -15.512 1.00 82.81 79 VAL A O 1
ATOM 649 N N . PRO A 1 80 ? 7.006 3.583 -16.452 1.00 81.25 80 PRO A N 1
ATOM 650 C CA . PRO A 1 80 ? 6.314 2.328 -16.191 1.00 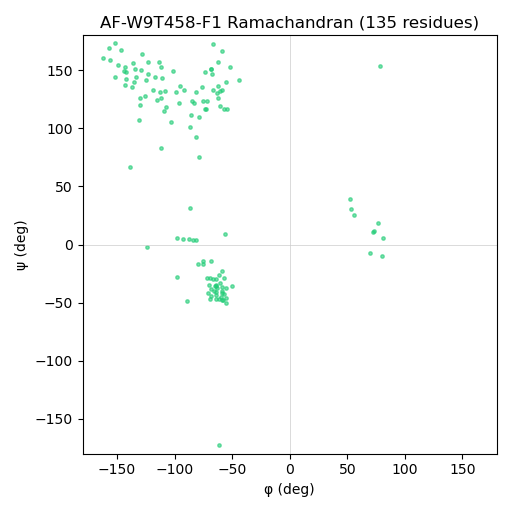81.25 80 PRO A CA 1
ATOM 651 C C . PRO A 1 80 ? 6.123 2.114 -14.688 1.00 81.25 80 PRO A C 1
ATOM 653 O O . PRO A 1 80 ? 7.091 2.020 -13.931 1.00 81.25 80 PRO A O 1
ATOM 656 N N . VAL A 1 81 ? 4.867 2.019 -14.264 1.00 86.81 81 VAL A N 1
ATOM 657 C CA . VAL A 1 81 ? 4.462 1.705 -12.891 1.00 86.81 81 VAL A CA 1
ATOM 658 C C . VAL A 1 81 ? 3.348 0.662 -12.919 1.00 86.81 81 VAL A C 1
ATOM 660 O O . VAL A 1 81 ? 2.590 0.634 -13.892 1.00 86.81 81 VAL A O 1
ATOM 663 N N . PRO A 1 82 ? 3.225 -0.183 -11.882 1.00 89.38 82 PRO A N 1
ATOM 664 C CA . PRO A 1 82 ? 2.118 -1.120 -11.764 1.00 89.38 82 PRO A CA 1
ATOM 665 C C . PRO A 1 82 ? 0.792 -0.373 -11.829 1.00 89.38 82 PRO A C 1
ATOM 667 O O . PRO A 1 82 ? 0.656 0.724 -11.270 1.00 89.38 82 PRO A O 1
ATOM 670 N N . ALA A 1 83 ? -0.185 -0.945 -12.528 1.00 90.62 83 ALA A N 1
ATOM 671 C CA . ALA A 1 83 ? -1.469 -0.288 -12.664 1.00 90.62 83 ALA A CA 1
ATOM 672 C C . ALA A 1 83 ? -2.168 -0.224 -11.301 1.00 90.62 83 ALA A C 1
ATOM 674 O O . ALA A 1 83 ? -2.230 -1.201 -10.554 1.00 90.62 83 ALA A O 1
ATOM 675 N N . LEU A 1 84 ? -2.678 0.963 -10.975 1.00 93.69 84 LEU A N 1
ATOM 676 C CA . LEU A 1 84 ? -3.475 1.196 -9.783 1.00 93.69 84 LEU A CA 1
ATOM 677 C C . LEU A 1 84 ? -4.870 0.592 -9.980 1.00 93.69 84 LEU A C 1
ATOM 679 O O . LEU A 1 84 ? -5.617 1.075 -10.829 1.00 93.69 84 LEU A O 1
ATOM 683 N N . VAL A 1 85 ? -5.222 -0.399 -9.163 1.00 94.69 85 VAL A N 1
ATOM 684 C CA . VAL A 1 85 ? -6.554 -1.029 -9.159 1.00 94.69 85 VAL A CA 1
ATOM 685 C C . VAL A 1 85 ? -7.484 -0.289 -8.208 1.00 94.69 85 VAL A C 1
ATOM 687 O O . VAL A 1 85 ? -8.589 0.100 -8.574 1.00 94.69 85 VAL A O 1
ATOM 690 N N . PHE A 1 86 ? -7.021 -0.035 -6.984 1.00 95.50 86 PHE A N 1
ATOM 691 C CA . PHE A 1 86 ? -7.795 0.692 -5.985 1.00 95.50 86 PHE A CA 1
ATOM 692 C C . PHE A 1 86 ? -6.877 1.427 -5.012 1.00 95.50 86 PHE A C 1
ATOM 694 O O . PHE A 1 86 ? -5.828 0.931 -4.616 1.00 95.50 86 PHE A O 1
ATOM 701 N N . ALA A 1 87 ? -7.299 2.607 -4.573 1.00 96.25 87 ALA A N 1
ATOM 702 C CA . ALA A 1 87 ? -6.715 3.268 -3.417 1.00 96.25 87 ALA A CA 1
ATOM 703 C C . ALA A 1 87 ? -7.801 3.978 -2.623 1.00 96.25 87 ALA A C 1
ATOM 705 O O . ALA A 1 87 ? -8.680 4.654 -3.180 1.00 96.25 87 ALA A O 1
ATOM 706 N N . GLY A 1 88 ? -7.711 3.852 -1.307 1.00 95.81 88 GLY A N 1
ATOM 707 C CA . GLY A 1 88 ? -8.658 4.472 -0.405 1.00 95.81 88 GLY A CA 1
ATOM 708 C C . GLY A 1 88 ? -8.127 4.559 1.010 1.00 95.81 88 GLY A C 1
ATOM 709 O O . GLY A 1 88 ? -7.239 3.814 1.424 1.00 95.81 88 GLY A O 1
ATOM 710 N N . CYS A 1 89 ? -8.736 5.456 1.772 1.00 95.81 89 CYS A N 1
ATOM 711 C CA . CYS A 1 89 ? -8.518 5.557 3.198 1.00 95.81 89 CYS A CA 1
ATOM 712 C C . CYS A 1 89 ? -9.810 5.917 3.922 1.00 95.81 89 CYS A C 1
ATOM 714 O O . CYS A 1 89 ? -10.668 6.606 3.368 1.00 95.81 89 CYS A O 1
ATOM 716 N N . ARG A 1 90 ? -9.906 5.508 5.182 1.00 94.69 90 ARG A N 1
ATOM 717 C CA . ARG A 1 90 ? -10.954 5.919 6.118 1.00 94.69 90 ARG A CA 1
ATOM 718 C C . ARG A 1 90 ? -10.343 6.231 7.474 1.00 94.69 90 ARG A C 1
ATOM 720 O O . ARG A 1 90 ? -9.271 5.721 7.804 1.00 94.69 90 ARG A O 1
ATOM 727 N N . LYS A 1 91 ? -11.027 7.049 8.266 1.00 93.44 91 LYS A N 1
ATOM 728 C CA . LYS A 1 91 ? -10.653 7.310 9.657 1.00 93.44 91 LYS A CA 1
ATOM 729 C C . LYS A 1 91 ? -11.681 6.636 10.558 1.00 93.44 91 LYS A C 1
ATOM 731 O O . LYS A 1 91 ? -12.841 7.028 10.536 1.00 93.44 91 LYS A O 1
ATOM 736 N N . ARG A 1 92 ? -11.263 5.632 11.329 1.00 91.56 92 ARG A N 1
ATOM 737 C CA . ARG A 1 92 ? -12.106 4.914 12.294 1.00 91.56 92 ARG A CA 1
ATOM 738 C C . ARG A 1 92 ? -11.558 5.177 13.691 1.00 91.56 92 ARG A C 1
ATOM 740 O O . ARG A 1 92 ? -10.371 4.974 13.909 1.00 91.56 92 ARG A O 1
ATOM 747 N N . GLU A 1 93 ? -12.394 5.687 14.597 1.00 91.69 93 GLU A N 1
ATOM 748 C CA . GLU A 1 93 ? -12.003 5.981 15.993 1.00 91.69 93 GLU A CA 1
ATOM 749 C C . GLU A 1 93 ? -10.734 6.851 16.095 1.00 91.69 93 GLU A C 1
ATOM 751 O O . GLU A 1 93 ? -9.847 6.638 16.910 1.00 91.69 93 GLU A O 1
ATOM 756 N N . GLY A 1 94 ? -10.605 7.835 15.199 1.00 90.19 94 GLY A N 1
ATOM 757 C CA . GLY A 1 94 ? -9.437 8.719 15.161 1.00 90.19 94 GLY A CA 1
ATOM 758 C C . GLY A 1 94 ? -8.195 8.127 14.480 1.00 90.19 94 GLY A C 1
ATOM 759 O O . GLY A 1 94 ? -7.279 8.885 14.155 1.00 90.19 94 GLY A O 1
ATOM 760 N N . VAL A 1 95 ? -8.185 6.831 14.162 1.00 92.31 95 VAL A N 1
ATOM 761 C CA . VAL A 1 95 ? -7.073 6.139 13.503 1.00 92.31 95 VAL A CA 1
ATOM 762 C C . VAL A 1 95 ? -7.336 6.006 12.007 1.00 92.31 95 VAL A C 1
ATOM 764 O O . VAL A 1 95 ? -8.404 5.590 11.558 1.00 92.31 95 VAL A O 1
ATOM 767 N N . TRP A 1 96 ? -6.341 6.365 11.201 1.00 94.38 96 TRP A N 1
ATOM 768 C CA . TRP A 1 96 ? -6.408 6.169 9.759 1.00 94.38 96 TRP A CA 1
ATOM 769 C C . TRP A 1 96 ? -6.173 4.708 9.381 1.00 94.38 96 TRP A C 1
ATOM 771 O O . TRP A 1 96 ? -5.210 4.103 9.839 1.00 94.38 96 TRP A O 1
ATOM 781 N N . GLN A 1 97 ? -6.995 4.190 8.477 1.00 95.31 97 GLN A N 1
ATOM 782 C CA . GLN A 1 97 ? -6.775 2.942 7.753 1.00 95.31 97 GLN A CA 1
ATOM 783 C C . GLN A 1 97 ? -6.710 3.259 6.262 1.00 95.31 97 GLN A C 1
ATOM 785 O O . GLN A 1 97 ? -7.555 3.999 5.757 1.00 95.31 97 GLN A O 1
ATOM 790 N N . ALA A 1 98 ? -5.719 2.727 5.557 1.00 95.06 98 ALA A N 1
ATOM 791 C CA . ALA A 1 98 ? -5.539 2.979 4.134 1.00 95.06 98 ALA A CA 1
ATOM 792 C C . ALA A 1 98 ? -5.070 1.730 3.394 1.00 95.06 98 ALA A C 1
ATOM 794 O O . ALA A 1 98 ? -4.336 0.912 3.950 1.00 95.06 98 ALA A O 1
ATOM 795 N N . VAL A 1 99 ? -5.483 1.618 2.134 1.00 96.06 99 VAL A N 1
ATOM 796 C CA . VAL A 1 99 ? -5.074 0.551 1.222 1.00 96.06 99 VAL A CA 1
ATOM 797 C C . VAL A 1 99 ? -4.681 1.120 -0.136 1.00 96.06 99 VAL A C 1
ATOM 799 O O . VAL A 1 99 ? -5.286 2.081 -0.617 1.00 96.06 99 VAL A O 1
ATOM 802 N N . LEU A 1 100 ? -3.679 0.494 -0.742 1.00 96.44 100 LEU A N 1
ATOM 803 C CA . LEU A 1 100 ? -3.236 0.690 -2.115 1.00 96.44 100 LEU A CA 1
ATOM 804 C C . LEU A 1 100 ? -3.139 -0.686 -2.764 1.00 96.44 100 LEU A C 1
ATOM 806 O O . LEU A 1 100 ? -2.399 -1.540 -2.280 1.00 96.44 100 LEU A O 1
ATOM 810 N N . LEU A 1 101 ? -3.907 -0.894 -3.824 1.00 96.00 101 LEU A N 1
ATOM 811 C CA . LEU A 1 101 ? -3.922 -2.117 -4.605 1.00 96.00 101 LEU A CA 1
ATOM 812 C C . LEU A 1 101 ? -3.355 -1.839 -5.986 1.00 96.00 101 LEU A C 1
ATOM 814 O O . LEU A 1 101 ? -3.842 -0.952 -6.695 1.00 96.00 101 LEU A O 1
ATOM 818 N N . THR A 1 102 ? -2.362 -2.629 -6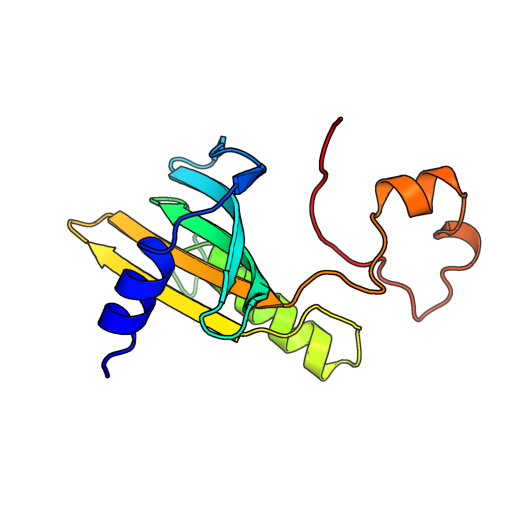.366 1.00 95.44 102 THR A N 1
ATOM 819 C CA . THR A 1 102 ? -1.799 -2.623 -7.711 1.00 95.44 102 THR A CA 1
ATOM 820 C C . THR A 1 102 ? -1.874 -4.004 -8.332 1.00 95.44 102 THR A C 1
ATOM 822 O O . THR A 1 102 ? -1.908 -5.011 -7.621 1.00 95.44 102 THR A O 1
ATOM 825 N N . GLU A 1 103 ? -1.851 -4.044 -9.659 1.00 93.00 103 GLU A N 1
ATOM 826 C CA . GLU A 1 103 ? -1.636 -5.281 -10.407 1.00 93.00 103 GLU A CA 1
ATOM 827 C C . GLU A 1 103 ? -0.291 -5.933 -10.058 1.00 93.00 103 GLU A C 1
ATOM 829 O O . GLU A 1 103 ? 0.585 -5.321 -9.427 1.00 93.00 103 GLU A O 1
ATOM 834 N N . GLY A 1 104 ? -0.145 -7.194 -10.469 1.00 86.81 104 GLY A N 1
ATOM 835 C CA . GLY A 1 104 ? 1.098 -7.941 -10.375 1.00 86.81 104 GLY A CA 1
ATOM 836 C C . GLY A 1 104 ? 2.289 -7.196 -10.986 1.00 86.81 104 GLY A C 1
ATOM 837 O O . GLY A 1 104 ? 2.161 -6.387 -11.903 1.00 86.81 104 GLY A O 1
ATOM 838 N N . LEU A 1 105 ? 3.479 -7.496 -10.474 1.00 81.12 105 LEU A N 1
ATOM 839 C CA . LEU A 1 105 ? 4.739 -6.884 -10.897 1.00 81.12 105 LEU A CA 1
ATOM 840 C C . LEU A 1 105 ? 5.359 -7.607 -12.107 1.00 81.12 105 LEU A C 1
ATOM 842 O O . LEU A 1 105 ? 6.578 -7.662 -12.245 1.00 81.12 105 LEU A O 1
ATOM 846 N N . GLU A 1 106 ? 4.538 -8.180 -12.986 1.00 78.19 106 GLU A N 1
ATOM 847 C CA . GLU A 1 106 ? 5.035 -8.867 -14.177 1.00 78.19 106 GLU A CA 1
ATOM 848 C C . GLU A 1 106 ? 5.775 -7.881 -15.095 1.00 78.19 106 GLU A C 1
ATOM 850 O O . GLU A 1 106 ? 5.311 -6.771 -15.360 1.00 78.19 106 GLU A O 1
ATOM 855 N N . GLY A 1 107 ? 6.986 -8.247 -15.526 1.00 73.50 107 GLY A N 1
ATOM 856 C CA . GLY A 1 107 ? 7.860 -7.352 -16.291 1.00 73.50 107 GLY A CA 1
ATOM 857 C C . GLY A 1 107 ? 8.495 -6.214 -15.475 1.00 73.50 107 GLY A C 1
ATOM 858 O O . GLY A 1 107 ? 9.082 -5.296 -16.060 1.00 73.50 107 GLY A O 1
ATOM 859 N N . PHE A 1 108 ? 8.391 -6.243 -14.142 1.00 75.06 108 PHE A N 1
ATOM 860 C CA . PHE A 1 108 ? 9.177 -5.410 -13.232 1.00 75.06 108 PHE A CA 1
ATOM 861 C C . PHE A 1 108 ? 10.320 -6.230 -12.633 1.00 75.06 108 PHE A C 1
ATOM 863 O O . PHE A 1 108 ? 10.206 -7.433 -12.422 1.00 75.06 108 PHE A O 1
ATOM 870 N N . GLU A 1 109 ? 11.426 -5.557 -12.339 1.00 71.81 109 GLU A N 1
ATOM 871 C CA . GLU A 1 109 ? 12.586 -6.155 -11.688 1.00 71.81 109 GLU A CA 1
ATOM 872 C C . GLU A 1 109 ? 12.897 -5.385 -10.406 1.00 71.81 109 GLU A C 1
ATOM 874 O O . GLU A 1 109 ? 12.680 -4.168 -10.336 1.00 71.81 109 GLU A O 1
ATOM 879 N N . SER A 1 110 ? 13.395 -6.094 -9.392 1.00 71.44 110 SER A N 1
ATOM 880 C CA . SER A 1 110 ? 13.810 -5.474 -8.141 1.00 71.44 110 SER A CA 1
ATOM 881 C C . SER A 1 110 ? 15.040 -4.581 -8.352 1.00 71.44 110 SER A C 1
ATOM 883 O O . SER A 1 110 ? 15.926 -4.870 -9.159 1.00 71.44 110 SER A O 1
ATOM 885 N N . LEU A 1 111 ? 15.126 -3.492 -7.582 1.00 65.62 111 LEU A N 1
ATOM 886 C CA . LEU A 1 111 ? 16.311 -2.629 -7.584 1.00 65.62 111 LEU A CA 1
ATOM 887 C C . LEU A 1 111 ? 17.572 -3.394 -7.189 1.00 65.62 111 LEU A C 1
ATOM 889 O O . LEU A 1 111 ? 18.640 -3.133 -7.728 1.00 65.62 111 LEU A O 1
ATOM 893 N N . GLU A 1 112 ? 17.447 -4.328 -6.248 1.00 70.00 112 GLU A N 1
ATOM 894 C CA . GLU A 1 112 ? 18.574 -5.110 -5.755 1.00 70.00 112 GLU A CA 1
ATOM 895 C C . GLU A 1 112 ? 19.176 -5.986 -6.856 1.00 70.00 112 GLU A C 1
ATOM 897 O O . GLU A 1 112 ? 20.396 -6.004 -7.011 1.00 70.00 112 GLU A O 1
ATOM 902 N N . ASP A 1 113 ? 18.339 -6.639 -7.664 1.00 73.31 113 ASP A N 1
ATOM 903 C CA . ASP A 1 113 ? 18.808 -7.433 -8.801 1.00 73.31 113 ASP A CA 1
ATOM 904 C C . ASP A 1 113 ? 19.397 -6.538 -9.897 1.00 73.31 113 ASP A C 1
ATOM 906 O O . ASP A 1 113 ? 20.445 -6.858 -10.462 1.00 73.31 113 ASP A O 1
ATOM 910 N N . CYS A 1 114 ? 18.797 -5.366 -10.131 1.00 73.00 114 CYS A N 1
ATOM 911 C CA . CYS A 1 114 ? 19.337 -4.369 -11.055 1.00 73.00 114 CYS A CA 1
ATOM 912 C C . CYS A 1 114 ? 20.751 -3.911 -10.640 1.00 73.00 114 CYS A C 1
ATOM 914 O O . CYS A 1 114 ? 21.669 -3.933 -11.464 1.00 73.00 114 CYS A O 1
ATOM 916 N N . TYR A 1 115 ? 20.949 -3.579 -9.357 1.00 70.75 115 TYR A N 1
ATOM 917 C CA . TYR A 1 115 ? 22.259 -3.224 -8.796 1.00 70.75 115 TYR A CA 1
ATOM 918 C C . TYR A 1 115 ? 23.242 -4.397 -8.838 1.00 70.75 115 TYR A C 1
ATOM 920 O O . TYR A 1 115 ? 24.412 -4.219 -9.176 1.00 70.75 115 TYR A O 1
ATOM 928 N N . ARG A 1 116 ? 22.785 -5.620 -8.540 1.00 74.25 116 ARG A N 1
ATOM 929 C CA . ARG A 1 116 ? 23.626 -6.824 -8.598 1.00 74.25 116 ARG A CA 1
ATOM 930 C C . ARG A 1 116 ? 24.171 -7.059 -10.010 1.00 74.25 116 ARG A C 1
ATOM 932 O O . ARG A 1 116 ? 25.300 -7.521 -10.159 1.00 74.25 116 ARG A O 1
ATOM 939 N N . ARG A 1 117 ? 23.399 -6.705 -11.043 1.00 73.25 117 ARG A N 1
ATOM 940 C CA . ARG A 1 117 ? 23.781 -6.825 -12.459 1.00 73.25 117 ARG A CA 1
ATOM 941 C C . ARG A 1 117 ? 24.533 -5.610 -13.015 1.00 73.25 117 ARG A C 1
ATOM 943 O O . ARG A 1 117 ? 24.822 -5.602 -14.209 1.00 73.25 117 ARG A O 1
ATOM 950 N N . LYS A 1 118 ? 24.859 -4.604 -12.190 1.00 69.25 118 LYS A N 1
ATOM 951 C CA . LYS A 1 118 ? 25.492 -3.340 -12.615 1.00 69.25 118 LYS A CA 1
ATOM 952 C C . LYS A 1 118 ? 24.710 -2.588 -13.707 1.00 69.25 118 LYS A C 1
ATOM 954 O O . LYS A 1 118 ? 25.277 -1.837 -14.505 1.00 69.25 118 LYS A O 1
ATOM 959 N N . ALA A 1 119 ? 23.397 -2.818 -13.783 1.00 60.75 119 ALA A N 1
ATOM 960 C CA . ALA A 1 119 ? 22.549 -2.256 -14.830 1.00 60.75 119 ALA A CA 1
ATOM 961 C C . ALA A 1 119 ? 22.401 -0.727 -14.706 1.00 60.75 119 ALA A C 1
ATOM 963 O O . ALA A 1 119 ? 21.996 -0.078 -15.672 1.00 60.75 119 ALA A O 1
ATOM 964 N N . GLU A 1 120 ? 22.784 -0.147 -13.560 1.00 58.09 120 GLU A N 1
ATOM 965 C CA . GLU A 1 120 ? 22.822 1.297 -13.318 1.00 58.09 120 GLU A CA 1
ATOM 966 C C . GLU A 1 120 ? 23.722 2.073 -14.272 1.00 58.09 120 GLU A C 1
ATOM 968 O O . GLU A 1 120 ? 23.509 3.259 -14.510 1.00 58.09 120 GLU A O 1
ATOM 973 N N . GLN A 1 121 ? 24.691 1.399 -14.882 1.00 56.41 121 GLN A N 1
ATOM 974 C CA . GLN A 1 121 ? 25.648 2.015 -15.799 1.00 56.41 121 GLN A CA 1
ATOM 975 C C . GLN A 1 121 ? 25.030 2.324 -17.170 1.00 56.41 121 GLN A C 1
ATOM 977 O O . GLN A 1 121 ? 25.558 3.143 -17.917 1.00 56.41 121 GLN A O 1
ATOM 982 N N . CYS A 1 122 ? 23.878 1.722 -17.485 1.00 54.25 122 CYS A N 1
ATOM 983 C CA . CYS A 1 122 ? 23.100 2.000 -18.693 1.00 54.25 122 CYS A CA 1
ATOM 984 C C . CYS A 1 122 ? 21.937 2.975 -18.440 1.00 54.25 122 CYS A C 1
ATOM 986 O O . CYS A 1 122 ? 21.135 3.225 -19.343 1.00 54.25 122 CYS A O 1
ATOM 988 N N . TRP A 1 123 ? 21.823 3.533 -17.229 1.00 60.22 123 TRP A N 1
ATOM 989 C CA . TRP A 1 123 ? 20.767 4.477 -16.868 1.00 60.22 123 TRP A CA 1
ATOM 990 C C . TRP A 1 123 ? 21.089 5.871 -17.419 1.00 60.22 123 TRP A C 1
ATOM 992 O O . TRP A 1 123 ? 21.484 6.784 -16.699 1.00 60.22 123 TRP A O 1
ATOM 1002 N N . GLY A 1 124 ? 20.916 6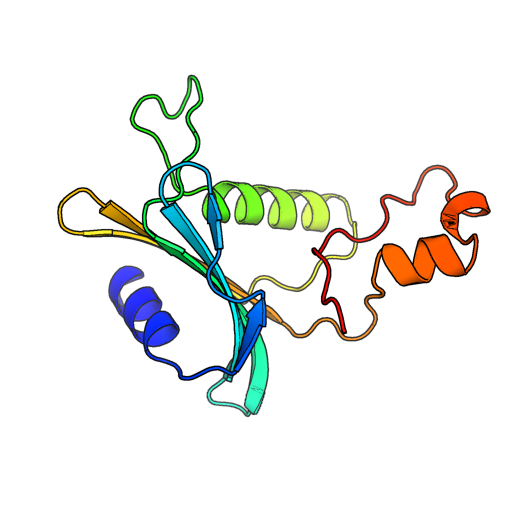.046 -18.733 1.00 53.19 124 GLY A N 1
ATOM 1003 C CA . GLY A 1 124 ? 20.835 7.369 -19.351 1.00 53.19 124 GLY A CA 1
ATOM 1004 C C . GLY A 1 124 ? 19.645 8.183 -18.812 1.00 53.19 124 GLY A C 1
ATOM 1005 O O . GLY A 1 124 ? 18.933 7.761 -17.901 1.00 53.19 124 GLY A O 1
ATOM 1006 N N . ARG A 1 125 ? 19.380 9.345 -19.425 1.00 43.81 125 ARG A N 1
ATOM 1007 C CA . ARG A 1 125 ? 18.404 10.399 -19.037 1.00 43.81 125 ARG A CA 1
ATOM 1008 C C . ARG A 1 125 ? 16.923 9.957 -18.875 1.00 43.81 125 ARG A C 1
ATOM 1010 O O . ARG A 1 125 ? 16.060 10.808 -18.701 1.00 43.81 125 ARG A O 1
ATOM 1017 N N . TYR A 1 126 ? 16.637 8.654 -18.909 1.00 50.31 126 TYR A N 1
ATOM 1018 C CA . TYR A 1 126 ? 15.317 8.019 -18.834 1.00 50.31 126 TYR A CA 1
ATOM 1019 C C . TYR A 1 126 ? 15.130 6.986 -17.704 1.00 50.31 126 TYR A C 1
ATOM 1021 O O . TYR A 1 126 ? 14.031 6.456 -17.554 1.00 50.31 126 TYR A O 1
ATOM 1029 N N . CYS A 1 127 ? 16.140 6.683 -16.885 1.00 43.00 127 CYS A N 1
ATOM 1030 C CA . CYS A 1 127 ? 16.065 5.539 -15.969 1.00 43.00 127 CYS A CA 1
ATOM 1031 C C . CYS A 1 127 ? 15.992 5.955 -14.493 1.00 43.00 127 CYS A C 1
ATOM 1033 O O . CYS A 1 127 ? 16.984 5.918 -13.771 1.00 43.00 127 CYS A O 1
ATOM 1035 N N . ILE A 1 128 ? 14.787 6.281 -14.013 1.00 40.75 128 ILE A N 1
ATOM 1036 C CA . ILE A 1 128 ? 14.461 6.023 -12.604 1.00 40.75 128 ILE A CA 1
ATOM 1037 C C . ILE A 1 128 ? 14.135 4.541 -12.514 1.00 40.75 128 ILE A C 1
ATOM 1039 O O . ILE A 1 128 ? 13.130 4.062 -13.043 1.00 40.75 128 ILE A O 1
ATOM 1043 N N . CYS A 1 129 ? 15.039 3.812 -11.879 1.00 40.50 129 CYS A N 1
ATOM 1044 C CA . CYS A 1 129 ? 14.860 2.411 -11.593 1.00 40.50 129 CYS A CA 1
ATOM 1045 C C . CYS A 1 129 ? 13.590 2.220 -10.740 1.00 40.50 129 CYS A C 1
ATOM 1047 O O . CYS A 1 129 ? 13.317 2.975 -9.804 1.00 40.50 129 CYS A O 1
ATOM 1049 N N . ARG A 1 130 ? 12.773 1.252 -11.158 1.00 46.31 130 ARG A N 1
ATOM 1050 C CA . ARG A 1 130 ? 11.397 0.995 -10.717 1.00 46.31 130 ARG A CA 1
ATOM 1051 C C . ARG A 1 130 ? 11.354 0.779 -9.197 1.00 46.31 130 ARG A C 1
ATOM 1053 O O . ARG A 1 130 ? 11.963 -0.147 -8.675 1.00 46.31 130 ARG A O 1
ATOM 1060 N N . LEU A 1 131 ? 10.664 1.664 -8.478 1.00 44.25 131 LEU A N 1
ATOM 1061 C CA . LEU A 1 131 ? 10.627 1.688 -7.013 1.00 44.25 131 LEU A CA 1
ATOM 1062 C C . LEU A 1 131 ? 9.540 0.753 -6.467 1.00 44.25 131 LEU A C 1
ATOM 1064 O O . LEU A 1 131 ? 8.392 1.175 -6.398 1.00 44.25 131 LEU A O 1
ATOM 1068 N N . PHE A 1 132 ? 9.900 -0.441 -5.987 1.00 40.03 132 PHE A N 1
ATOM 1069 C CA . PHE A 1 132 ? 9.179 -1.121 -4.899 1.00 40.03 132 PHE A CA 1
ATOM 1070 C C . PHE A 1 132 ? 10.167 -1.841 -3.971 1.00 40.03 132 PHE A C 1
ATOM 1072 O O . PHE A 1 132 ? 11.213 -2.323 -4.404 1.00 40.03 132 PHE A O 1
ATOM 1079 N N . ALA A 1 133 ? 9.867 -1.805 -2.670 1.00 33.72 133 ALA A N 1
ATOM 1080 C CA . ALA A 1 133 ? 10.734 -2.257 -1.588 1.00 33.72 133 ALA A CA 1
ATOM 1081 C C . ALA A 1 133 ? 10.939 -3.785 -1.584 1.00 33.72 133 ALA A C 1
ATOM 1083 O O . ALA A 1 133 ? 10.083 -4.540 -2.034 1.00 33.72 133 ALA A O 1
ATOM 1084 N N . LYS A 1 134 ? 12.108 -4.187 -1.068 1.00 32.62 134 LYS A N 1
ATOM 1085 C CA . LYS A 1 134 ? 12.662 -5.546 -0.964 1.00 32.62 134 LYS A CA 1
ATOM 1086 C C . LYS A 1 134 ? 11.674 -6.626 -0.493 1.00 32.62 134 LYS A C 1
ATOM 1088 O O . LYS A 1 134 ? 11.020 -6.443 0.529 1.00 32.62 134 LYS A O 1
ATOM 1093 N N . SER A 1 135 ? 11.781 -7.813 -1.093 1.00 31.45 135 SER A N 1
ATOM 1094 C CA . SER A 1 135 ? 11.686 -9.079 -0.354 1.00 31.45 135 SER A CA 1
ATOM 1095 C C . SER A 1 135 ? 13.107 -9.544 -0.031 1.00 31.45 135 SER A C 1
ATOM 1097 O O . SER A 1 135 ? 1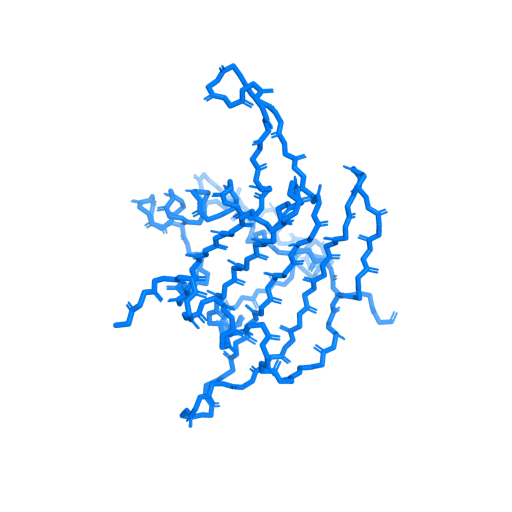3.929 -9.693 -0.932 1.00 31.45 135 SER A O 1
ATOM 1099 N N . ALA A 1 136 ? 13.407 -9.718 1.256 1.00 30.73 136 ALA A N 1
ATOM 1100 C CA . ALA A 1 136 ? 14.541 -10.521 1.699 1.00 30.73 136 ALA A CA 1
ATOM 1101 C C . ALA A 1 136 ? 14.102 -11.992 1.680 1.00 30.73 136 ALA A C 1
ATOM 1103 O O . ALA A 1 136 ? 13.001 -12.294 2.149 1.00 30.73 136 ALA A O 1
ATOM 1104 N N . GLY A 1 137 ? 14.931 -12.850 1.082 1.00 32.31 137 GLY A N 1
ATOM 1105 C CA . GLY A 1 137 ? 14.872 -14.297 1.289 1.00 32.31 137 GLY A CA 1
ATOM 1106 C C . GLY A 1 137 ? 15.444 -14.708 2.637 1.00 32.31 137 GLY A C 1
ATOM 1107 O O . GLY A 1 137 ? 15.951 -13.820 3.365 1.00 32.31 137 GLY A O 1
#

Secondary structure (DSSP, 8-state):
--HHHHHHHHHHS--EEEEEEEEETTEEEEEEEEE-TTS-EEEEEEEES-EEEETTEEEEEEHHHHHHHHHHHHHHTT---PPEEEEEEEEETTEEEEEEEEE--TT---HHHHHHTTGGGG--TT-----------

Mean predicted aligned error: 8.12 Å